Protein AF-A0A395HE29-F1 (afdb_monomer_lite)

Radius of gyration: 14.89 Å; chains: 1; bounding box: 39×34×38 Å

Foldseek 3Di:
DALLVLLLVLLVVQDDPPDRFQAEEEAEADDPVDDPLVSLVSNLVSNVVSVNRHQEYEYEALQLDPVSDDDPPDPGPDPPDDQVVVQVVVVVSV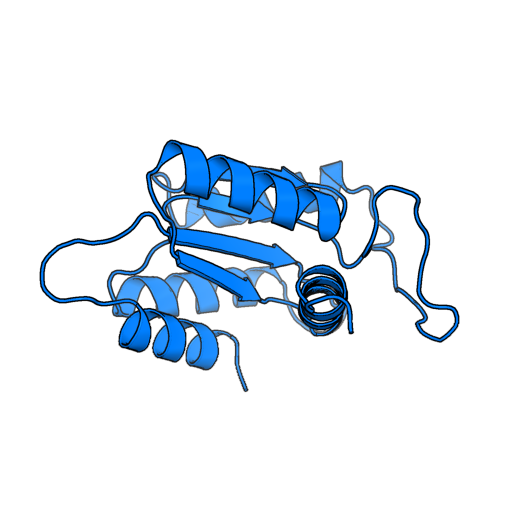CVSDVNYHYHYDHHLVRSVVVVVVVQVVRVGYRYHYDHDPSSVVSNCVVPDDDD

Secondary structure (DSSP, 8-state):
--HHHHHHHHHHHH--TT--PEEEEEE----SSS-HHHHHHHHHHHHHHTT---SEEEE--S---TT----TT------SS-HHHHHHHHHHHHHHH-SSSEEEE-SSHHHHHHHHHHHHHHTT-EEEEEES-HHHHHHHHHHHSPP-

InterPro domains:
  IPR036615 Mur ligase, C-terminal domain superfamily [G3DSA:3.90.190.20] (1-147)

Structure (mmCIF, N/CA/C/O backbone):
data_AF-A0A395HE29-F1
#
_entry.id   AF-A0A395HE29-F1
#
loop_
_atom_site.group_PDB
_atom_site.id
_atom_site.type_symbol
_atom_site.label_atom_id
_atom_site.label_alt_id
_atom_site.label_comp_id
_atom_site.label_asym_id
_atom_site.label_entity_id
_atom_site.label_seq_id
_atom_site.pdbx_PDB_ins_code
_atom_site.Cartn_x
_atom_site.Cartn_y
_atom_site.Cartn_z
_atom_site.occupancy
_atom_site.B_iso_or_equiv
_atom_site.auth_seq_id
_atom_site.auth_comp_id
_atom_site.auth_asym_id
_atom_site.auth_atom_id
_atom_site.pdbx_PDB_model_num
ATOM 1 N N . MET A 1 1 ? -7.298 -13.499 -7.270 1.00 53.62 1 MET A N 1
ATOM 2 C CA . MET A 1 1 ? -7.944 -12.491 -6.408 1.00 53.62 1 MET A CA 1
ATOM 3 C C . MET A 1 1 ? -7.683 -11.122 -7.015 1.00 53.62 1 MET A C 1
ATOM 5 O O . MET A 1 1 ? -6.534 -10.852 -7.357 1.00 53.62 1 MET A O 1
ATOM 9 N N . SER A 1 2 ? -8.722 -10.325 -7.262 1.00 76.88 2 SER A N 1
ATOM 10 C CA . SER A 1 2 ? -8.581 -8.959 -7.796 1.00 76.88 2 SER A CA 1
ATOM 11 C C . SER A 1 2 ? -8.365 -7.941 -6.667 1.00 76.88 2 SER A C 1
ATOM 13 O O . SER A 1 2 ? -8.646 -8.236 -5.506 1.00 76.88 2 SER A O 1
ATOM 15 N N . LEU A 1 3 ? -7.875 -6.736 -6.991 1.00 76.25 3 LEU A N 1
ATOM 16 C CA . LEU A 1 3 ? -7.753 -5.653 -6.004 1.00 76.25 3 LEU A CA 1
ATOM 17 C C . LEU A 1 3 ? -9.112 -5.263 -5.411 1.00 76.25 3 LEU A C 1
ATOM 19 O O . LEU A 1 3 ? -9.193 -5.025 -4.212 1.00 76.25 3 LEU A O 1
ATOM 23 N N . ALA A 1 4 ? -10.168 -5.266 -6.229 1.00 79.50 4 ALA A N 1
ATOM 24 C CA . ALA A 1 4 ? -11.526 -4.987 -5.776 1.00 79.50 4 ALA A CA 1
ATOM 25 C C . ALA A 1 4 ? -11.991 -5.986 -4.703 1.00 79.50 4 ALA A C 1
ATOM 27 O O . ALA A 1 4 ? -12.491 -5.573 -3.665 1.00 79.50 4 ALA A O 1
ATOM 28 N N . GLN A 1 5 ? -11.731 -7.285 -4.896 1.00 83.62 5 GLN A N 1
ATOM 29 C CA . GLN A 1 5 ? -12.048 -8.311 -3.893 1.00 83.62 5 GLN A CA 1
ATOM 30 C C . GLN A 1 5 ? -11.245 -8.130 -2.600 1.00 83.62 5 GLN A C 1
ATOM 32 O O . GLN A 1 5 ? -11.772 -8.344 -1.513 1.00 83.62 5 GLN A O 1
ATOM 37 N N . ALA A 1 6 ? -9.971 -7.737 -2.699 1.00 85.44 6 ALA A N 1
ATOM 38 C CA . ALA A 1 6 ? -9.152 -7.463 -1.519 1.00 85.44 6 ALA A CA 1
ATOM 39 C C . ALA A 1 6 ? -9.663 -6.235 -0.746 1.00 85.44 6 ALA A C 1
ATOM 41 O O . ALA A 1 6 ? -9.690 -6.260 0.481 1.00 85.44 6 ALA A O 1
ATOM 42 N N . ALA A 1 7 ? -10.094 -5.187 -1.454 1.00 85.06 7 ALA A N 1
ATOM 43 C CA . ALA A 1 7 ? -10.697 -3.995 -0.866 1.00 85.06 7 ALA A CA 1
ATOM 44 C C . ALA A 1 7 ? -12.041 -4.294 -0.191 1.00 85.06 7 ALA A C 1
ATOM 46 O O . ALA A 1 7 ? -12.245 -3.891 0.950 1.00 85.06 7 ALA A O 1
ATOM 47 N N . GLU A 1 8 ? -12.921 -5.043 -0.854 1.00 85.38 8 GLU A N 1
ATOM 48 C CA . GLU A 1 8 ? -14.207 -5.485 -0.302 1.00 85.38 8 GLU A CA 1
ATOM 49 C C . GLU A 1 8 ? -14.013 -6.351 0.949 1.00 85.38 8 GLU A C 1
ATOM 51 O O . GLU A 1 8 ? -14.620 -6.101 1.996 1.00 85.38 8 GLU A O 1
ATOM 56 N N . TRP A 1 9 ? -13.116 -7.341 0.872 1.00 87.75 9 TRP A N 1
ATOM 57 C CA . TRP A 1 9 ? -12.776 -8.176 2.019 1.00 87.75 9 TRP A CA 1
ATOM 58 C C . TRP A 1 9 ? -12.222 -7.327 3.164 1.00 87.75 9 TRP A C 1
ATOM 60 O O . TRP A 1 9 ? -12.665 -7.475 4.303 1.00 87.75 9 TRP A O 1
ATOM 70 N N . PHE A 1 10 ? -11.294 -6.411 2.874 1.00 86.75 10 PHE A N 1
ATOM 71 C CA . PHE A 1 10 ? -10.715 -5.531 3.881 1.00 86.75 10 PHE A CA 1
ATOM 72 C C . PHE A 1 10 ? -11.798 -4.695 4.553 1.00 86.75 10 PHE A C 1
ATOM 74 O O . PHE A 1 10 ? -11.889 -4.708 5.776 1.00 86.75 10 PHE A O 1
ATOM 81 N N . ALA A 1 11 ? -12.665 -4.046 3.780 1.00 83.25 11 ALA A N 1
ATOM 82 C CA . ALA A 1 11 ? -13.725 -3.206 4.313 1.00 83.25 11 ALA A CA 1
ATOM 83 C C . ALA A 1 11 ? -14.689 -3.975 5.226 1.00 83.25 11 ALA A C 1
ATOM 85 O O . ALA A 1 11 ? -14.987 -3.544 6.339 1.00 83.25 11 ALA A O 1
ATOM 86 N N . THR A 1 12 ? -15.095 -5.169 4.797 1.00 83.06 12 THR A N 1
ATOM 87 C CA . THR A 1 12 ? -16.015 -6.027 5.556 1.00 83.06 12 THR A CA 1
ATOM 88 C C . THR A 1 12 ? -15.406 -6.509 6.877 1.00 83.06 12 THR A C 1
ATOM 90 O O . THR A 1 12 ? -16.108 -6.626 7.875 1.00 8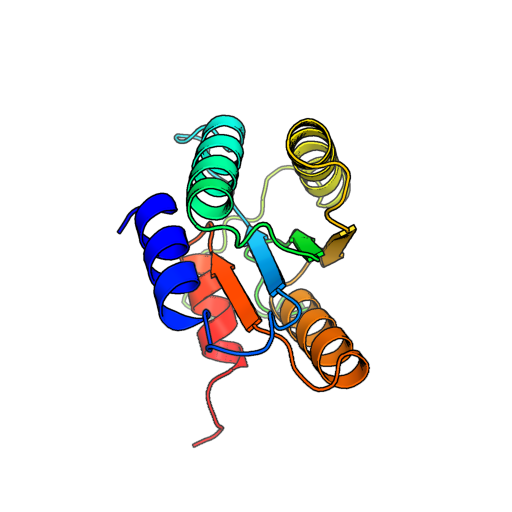3.06 12 THR A O 1
ATOM 93 N N . ASN A 1 13 ? -14.095 -6.766 6.909 1.00 83.00 13 ASN A N 1
ATOM 94 C CA . ASN A 1 13 ? -13.405 -7.306 8.089 1.00 83.00 13 ASN A CA 1
ATOM 95 C C . ASN A 1 13 ? -12.796 -6.226 8.996 1.00 83.00 13 ASN A C 1
ATOM 97 O O . ASN A 1 13 ? -12.297 -6.529 10.080 1.00 83.00 13 ASN A O 1
ATOM 101 N N . THR A 1 14 ? -12.813 -4.968 8.562 1.00 75.25 14 THR A N 1
ATOM 102 C CA . THR A 1 14 ? -12.295 -3.832 9.333 1.00 75.25 14 THR A CA 1
ATOM 103 C C . THR A 1 14 ? -13.393 -2.985 9.961 1.00 75.25 14 THR A C 1
ATOM 105 O O . THR A 1 14 ? -13.128 -2.247 10.914 1.00 75.25 14 THR A O 1
ATOM 108 N N . TYR A 1 15 ? -14.635 -3.136 9.511 1.00 65.31 15 TYR A N 1
ATOM 109 C CA . TYR A 1 15 ? -15.777 -2.483 10.127 1.00 65.31 15 TYR A CA 1
ATOM 110 C C . TYR A 1 15 ? -16.087 -3.102 11.499 1.00 65.31 15 TYR A C 1
ATOM 112 O O . TYR A 1 15 ? -16.715 -4.153 11.607 1.00 65.31 15 TYR A O 1
ATOM 120 N N . ILE A 1 16 ? -15.634 -2.447 12.569 1.00 59.16 16 ILE A N 1
ATOM 121 C CA . ILE A 1 16 ? -16.066 -2.747 13.937 1.00 59.16 16 ILE A CA 1
ATOM 122 C C . ILE A 1 16 ? -17.167 -1.746 14.277 1.00 59.16 16 ILE A C 1
ATOM 124 O O . ILE A 1 16 ? -16.957 -0.536 14.169 1.00 59.16 16 ILE A O 1
ATOM 128 N N . ALA A 1 17 ? -18.332 -2.257 14.675 1.00 53.09 17 ALA A N 1
ATOM 129 C CA . ALA A 1 17 ? -19.456 -1.466 15.160 1.00 53.09 17 ALA A CA 1
ATOM 130 C C . ALA A 1 17 ? -19.028 -0.665 16.405 1.00 53.09 17 ALA A C 1
ATOM 132 O O . ALA A 1 17 ? -18.997 -1.225 17.490 1.00 53.09 17 ALA A O 1
ATOM 133 N N . ASP A 1 18 ? -18.561 0.573 16.193 1.00 54.53 18 ASP A N 1
ATOM 134 C CA . ASP A 1 18 ? -18.545 1.744 17.103 1.00 54.53 18 ASP A CA 1
ATOM 135 C C . ASP A 1 18 ? -17.338 2.679 16.930 1.00 54.53 18 ASP A C 1
ATOM 137 O O . ASP A 1 18 ? -17.299 3.753 17.527 1.00 54.53 18 ASP A O 1
ATOM 141 N N . SER A 1 19 ? -16.356 2.369 16.079 1.00 65.31 19 SER A N 1
ATOM 142 C CA . SER A 1 19 ? -15.395 3.399 15.651 1.00 65.31 19 SER A CA 1
ATOM 143 C C . SER A 1 19 ? -14.659 3.013 14.378 1.00 65.31 19 SER A C 1
ATOM 145 O O . SER A 1 19 ? -14.000 1.975 14.301 1.00 65.31 19 SER A O 1
ATOM 147 N N . ARG A 1 20 ? -14.715 3.897 13.376 1.00 72.56 20 ARG A N 1
ATOM 148 C CA . ARG A 1 20 ? -13.815 3.822 12.225 1.00 72.56 20 ARG A CA 1
ATOM 149 C C . ARG A 1 20 ? -12.387 4.037 12.731 1.00 72.56 20 ARG A C 1
ATOM 151 O O . ARG A 1 20 ? -12.049 5.126 13.193 1.00 72.56 20 ARG A O 1
ATOM 158 N N . LYS A 1 21 ? -11.552 2.999 12.659 1.00 80.06 21 LYS A N 1
ATOM 159 C CA . LYS A 1 21 ? -10.113 3.133 12.914 1.00 80.06 21 LYS A CA 1
ATOM 160 C C . LYS A 1 21 ? -9.446 3.832 11.732 1.00 80.06 21 LYS A C 1
ATOM 162 O O . LYS A 1 21 ? -9.924 3.760 10.604 1.00 80.06 21 LYS A O 1
ATOM 167 N N . PHE A 1 22 ? -8.327 4.496 12.006 1.00 89.06 22 PHE A N 1
ATOM 168 C CA . PHE A 1 22 ? -7.519 5.137 10.974 1.00 89.06 22 PHE A CA 1
ATOM 169 C C . PHE A 1 22 ? -7.041 4.087 9.961 1.00 89.06 22 PHE A C 1
ATOM 171 O O . PHE A 1 22 ? -6.423 3.091 10.351 1.00 89.06 22 PHE A O 1
ATOM 178 N N . CYS A 1 23 ? -7.332 4.293 8.681 1.00 91.25 23 CYS A N 1
ATOM 179 C CA . CYS A 1 23 ? -7.031 3.348 7.613 1.00 91.25 23 CYS A CA 1
ATOM 180 C C . CYS A 1 23 ? -5.800 3.791 6.816 1.00 91.25 23 CYS A C 1
ATOM 182 O O . CYS A 1 23 ? -5.739 4.908 6.298 1.00 91.25 23 CYS A O 1
ATOM 184 N N . VAL A 1 24 ? -4.831 2.887 6.676 1.00 94.38 24 VAL A N 1
ATOM 185 C CA . VAL A 1 24 ? -3.613 3.074 5.884 1.00 94.38 24 VAL A CA 1
ATOM 186 C C . VAL A 1 24 ? -3.592 2.069 4.738 1.00 94.38 24 VAL A C 1
ATOM 188 O O . VAL A 1 24 ? -3.734 0.868 4.948 1.00 94.38 24 VAL A O 1
ATOM 191 N N . LEU A 1 25 ? -3.358 2.548 3.524 1.00 94.62 25 LEU A N 1
ATOM 192 C CA . LEU A 1 25 ? -3.117 1.717 2.348 1.00 94.62 25 LEU A CA 1
ATOM 193 C C . LEU A 1 25 ? -1.636 1.801 1.964 1.00 94.62 25 LEU A C 1
ATOM 195 O O . LEU A 1 25 ? -1.154 2.874 1.613 1.00 94.62 25 LEU A O 1
ATOM 199 N N . ILE A 1 26 ? -0.918 0.682 1.992 1.00 95.56 26 ILE A N 1
ATOM 200 C CA . ILE A 1 26 ? 0.413 0.559 1.388 1.00 95.56 26 ILE A CA 1
ATOM 201 C C . ILE A 1 26 ? 0.232 -0.003 -0.019 1.00 95.56 26 ILE A C 1
ATOM 203 O O . ILE A 1 26 ? -0.308 -1.101 -0.191 1.00 95.56 26 ILE A O 1
ATOM 207 N N . PHE A 1 27 ? 0.685 0.749 -1.018 1.00 92.62 27 PHE A N 1
ATOM 208 C CA . PHE A 1 27 ? 0.444 0.429 -2.417 1.00 92.62 27 PHE A CA 1
ATOM 209 C C . PHE A 1 27 ? 1.719 0.481 -3.255 1.00 92.62 27 PHE A C 1
ATOM 211 O O . PHE A 1 27 ? 2.453 1.470 -3.247 1.00 92.62 27 PHE A O 1
ATOM 218 N N . SER A 1 28 ? 1.927 -0.565 -4.049 1.00 89.00 28 SER A N 1
ATOM 219 C CA . SER A 1 28 ? 2.884 -0.565 -5.150 1.00 89.00 28 SER A CA 1
ATOM 220 C C . SER A 1 28 ? 2.305 -1.336 -6.318 1.00 89.00 28 SER A C 1
ATOM 222 O O . SER A 1 28 ? 1.803 -2.441 -6.140 1.00 89.00 28 SER A O 1
ATOM 224 N N . HIS A 1 29 ? 2.379 -0.775 -7.519 1.00 84.06 29 HIS A N 1
ATOM 225 C CA . HIS A 1 29 ? 2.053 -1.508 -8.731 1.00 84.06 29 HIS A CA 1
ATOM 226 C C . HIS A 1 29 ? 2.937 -1.034 -9.879 1.00 84.06 29 HIS A C 1
ATOM 228 O O . HIS A 1 29 ? 2.919 0.139 -10.266 1.00 84.06 29 HIS A O 1
ATOM 234 N N . TYR A 1 30 ? 3.680 -1.974 -10.453 1.00 73.3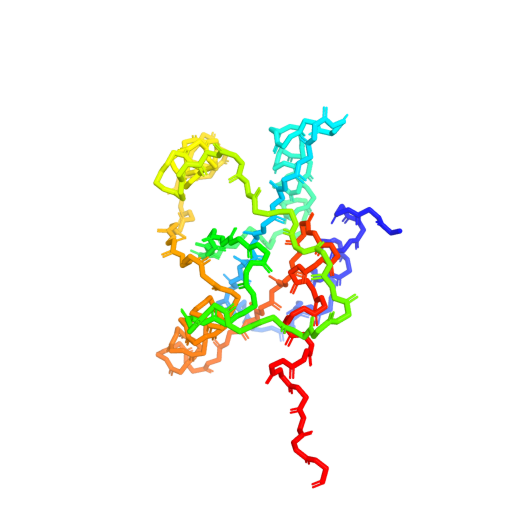1 30 TYR A N 1
ATOM 235 C CA . TYR A 1 30 ? 4.458 -1.762 -11.659 1.00 73.31 30 TYR A CA 1
ATOM 236 C C . TYR A 1 30 ? 4.161 -2.886 -12.655 1.00 73.31 30 TYR A C 1
ATOM 238 O O . TYR A 1 30 ? 4.464 -4.052 -12.412 1.00 73.31 30 TYR A O 1
ATOM 246 N N . SER A 1 31 ? 3.533 -2.544 -13.779 1.00 67.94 31 SER A N 1
ATOM 247 C CA . SER A 1 31 ? 3.242 -3.489 -14.855 1.00 67.94 31 SER A CA 1
ATOM 248 C C . SER A 1 31 ? 3.309 -2.784 -16.201 1.00 67.94 31 SER A C 1
ATOM 250 O O . SER A 1 31 ? 2.812 -1.672 -16.348 1.00 67.94 31 SER A O 1
ATOM 252 N N . THR A 1 32 ? 3.902 -3.449 -17.191 1.00 61.31 32 THR A N 1
ATOM 253 C CA . THR A 1 32 ? 3.855 -3.031 -18.601 1.00 61.31 32 THR A CA 1
ATOM 254 C C . THR A 1 32 ? 2.587 -3.512 -19.308 1.00 61.31 32 THR A C 1
ATOM 256 O O . THR A 1 32 ? 2.327 -3.108 -20.434 1.00 61.31 32 THR A O 1
ATOM 259 N N . VAL A 1 33 ? 1.815 -4.396 -18.664 1.00 61.12 33 VAL A N 1
ATOM 260 C CA . VAL A 1 33 ? 0.649 -5.076 -19.253 1.00 61.12 33 VAL A CA 1
ATOM 261 C C . VAL A 1 33 ? -0.664 -4.565 -18.659 1.00 61.12 33 VAL A C 1
ATOM 263 O O . VAL A 1 33 ? -1.693 -4.595 -19.323 1.00 61.12 33 VAL A O 1
ATOM 266 N N . ARG A 1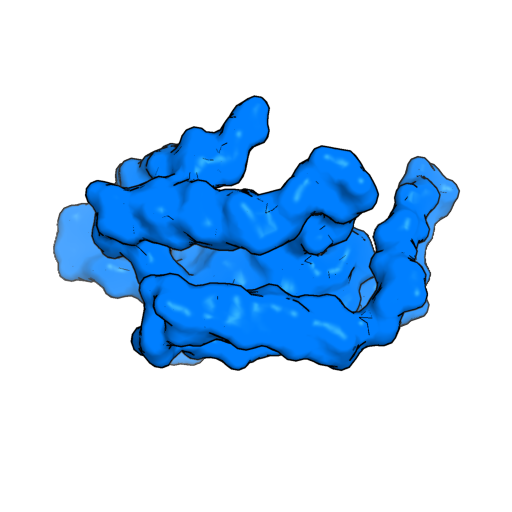 34 ? -0.650 -4.100 -17.403 1.00 65.88 34 ARG A N 1
ATOM 267 C CA . ARG A 1 34 ? -1.828 -3.549 -16.722 1.00 65.88 34 ARG A CA 1
ATOM 268 C C . ARG A 1 34 ? -1.668 -2.057 -16.517 1.00 65.88 34 ARG A C 1
ATOM 270 O O . ARG A 1 34 ? -0.655 -1.621 -15.972 1.00 65.88 34 ARG A O 1
ATOM 277 N N . ASP A 1 35 ? -2.694 -1.299 -16.887 1.00 74.12 35 ASP A N 1
ATOM 278 C CA . ASP A 1 35 ? -2.724 0.130 -16.620 1.00 74.12 35 ASP A CA 1
ATOM 279 C C . ASP A 1 35 ? -2.850 0.381 -15.111 1.00 74.12 35 ASP A C 1
ATOM 281 O O . ASP A 1 35 ? -3.868 0.092 -14.482 1.00 74.12 35 ASP A O 1
ATOM 285 N N . GLY A 1 36 ? -1.787 0.930 -14.521 1.00 73.25 36 GLY A N 1
ATOM 286 C CA . GLY A 1 36 ? -1.787 1.343 -13.122 1.00 73.25 36 GLY A CA 1
ATOM 287 C C . GLY A 1 36 ? -2.810 2.440 -12.809 1.00 73.25 36 GLY A C 1
ATOM 288 O O . GLY A 1 36 ? -3.116 2.636 -11.640 1.00 73.25 36 GLY A O 1
ATOM 289 N N . ALA A 1 37 ? -3.321 3.173 -13.808 1.00 72.12 37 ALA A N 1
ATOM 290 C CA . ALA A 1 37 ? -4.355 4.193 -13.620 1.00 72.12 37 ALA A CA 1
ATOM 291 C C . ALA A 1 37 ? -5.698 3.535 -13.328 1.00 72.12 37 ALA A C 1
ATOM 293 O O . ALA A 1 37 ? -6.244 3.745 -12.250 1.00 72.12 37 ALA A O 1
ATOM 294 N N . ALA A 1 38 ? -6.147 2.675 -14.245 1.00 79.94 38 ALA A N 1
ATOM 295 C CA . ALA A 1 38 ? -7.376 1.905 -14.097 1.00 79.94 38 ALA A CA 1
ATOM 296 C C . ALA A 1 38 ? -7.380 1.101 -12.788 1.00 79.94 38 ALA A C 1
ATOM 298 O O . ALA A 1 38 ? -8.377 1.059 -12.084 1.00 79.94 38 ALA A O 1
ATOM 299 N N . LEU A 1 39 ? -6.229 0.546 -12.393 1.00 81.06 39 LEU A N 1
ATOM 300 C CA . LEU A 1 39 ? -6.094 -0.172 -11.123 1.00 81.06 39 LEU A CA 1
ATOM 301 C C . LEU A 1 39 ? -6.319 0.688 -9.879 1.00 81.06 39 LEU A C 1
ATOM 303 O O . LEU A 1 39 ? -6.855 0.195 -8.889 1.00 81.06 39 LEU A O 1
ATOM 307 N N . VAL A 1 40 ? -5.857 1.938 -9.898 1.00 82.00 40 VAL A N 1
ATOM 308 C CA . VAL A 1 40 ? -6.082 2.868 -8.790 1.00 82.00 40 VAL A CA 1
ATOM 309 C C . VAL A 1 40 ? -7.543 3.292 -8.761 1.00 82.00 40 VAL A C 1
ATOM 311 O O . VAL A 1 40 ? -8.123 3.296 -7.686 1.00 82.00 40 VAL A O 1
ATOM 314 N N . GLU A 1 41 ? -8.142 3.565 -9.920 1.00 84.88 41 GLU A N 1
ATOM 315 C CA . GLU A 1 41 ? -9.565 3.905 -10.044 1.00 84.88 41 GLU A CA 1
ATOM 316 C C . GLU A 1 41 ? -10.456 2.762 -9.528 1.00 84.88 41 GLU A C 1
ATOM 318 O O . GLU A 1 41 ? -11.234 2.975 -8.600 1.00 84.88 41 GLU A O 1
ATOM 323 N N . ASP A 1 42 ? -10.244 1.529 -9.997 1.00 85.31 42 ASP A N 1
ATOM 324 C CA . ASP A 1 42 ? -10.966 0.335 -9.533 1.00 85.31 42 ASP A CA 1
ATOM 325 C C . ASP A 1 42 ? -10.827 0.120 -8.017 1.00 85.31 42 ASP A C 1
ATOM 327 O O . ASP A 1 42 ? -11.779 -0.272 -7.334 1.00 85.31 42 ASP A O 1
ATOM 331 N N . LEU A 1 43 ? -9.623 0.344 -7.477 1.00 85.75 43 LEU A N 1
ATOM 332 C CA . LEU A 1 43 ? -9.354 0.200 -6.050 1.00 85.75 43 LEU A CA 1
ATOM 333 C C . LEU A 1 43 ? -10.074 1.281 -5.241 1.00 85.75 43 LEU A C 1
ATOM 335 O O . LEU A 1 43 ? -10.686 0.969 -4.219 1.00 85.75 43 LEU A O 1
ATOM 339 N N . THR A 1 44 ? -9.999 2.538 -5.678 1.00 85.00 44 THR A N 1
ATOM 340 C CA . THR A 1 44 ? -10.681 3.653 -5.020 1.00 85.00 44 THR A CA 1
ATOM 341 C C . THR A 1 44 ? -12.191 3.459 -5.054 1.00 85.00 44 THR A C 1
ATOM 343 O O . THR A 1 44 ? -12.837 3.631 -4.020 1.00 85.00 44 THR A O 1
ATOM 346 N N . ASP A 1 45 ? -12.752 3.034 -6.183 1.00 86.38 45 ASP A N 1
ATOM 347 C CA . ASP A 1 45 ? -14.180 2.751 -6.328 1.00 86.38 45 ASP A CA 1
ATOM 348 C C . ASP A 1 45 ? -14.628 1.622 -5.399 1.00 86.38 45 ASP A C 1
ATOM 350 O O . ASP A 1 45 ? -15.642 1.750 -4.707 1.00 86.38 45 ASP A O 1
ATOM 354 N N . ALA A 1 46 ? -13.864 0.526 -5.334 1.00 85.81 46 ALA A N 1
ATOM 355 C CA . ALA A 1 46 ? -14.154 -0.580 -4.426 1.00 85.81 46 ALA A CA 1
ATOM 356 C C . ALA A 1 46 ? -14.121 -0.128 -2.957 1.00 85.81 46 ALA A C 1
ATOM 358 O O . ALA A 1 46 ? -15.063 -0.387 -2.214 1.00 85.81 46 ALA A O 1
ATOM 359 N N . LEU A 1 47 ? -13.088 0.609 -2.540 1.00 85.12 47 LEU A N 1
ATOM 360 C CA . LEU A 1 47 ? -12.974 1.119 -1.167 1.00 85.12 47 LEU A CA 1
ATOM 361 C C . LEU A 1 47 ? -14.074 2.139 -0.826 1.00 85.12 47 LEU A C 1
ATOM 363 O O . LEU A 1 47 ? -14.567 2.160 0.302 1.00 85.12 47 LEU A O 1
ATOM 367 N N . SER A 1 48 ? -14.485 2.963 -1.792 1.00 84.06 48 SER A N 1
ATOM 368 C CA . SER A 1 48 ? -15.533 3.975 -1.607 1.00 84.06 48 SER A CA 1
ATOM 369 C C . SER A 1 48 ? -16.906 3.342 -1.402 1.00 84.06 48 SER A C 1
ATOM 371 O O . SER A 1 48 ? -17.642 3.759 -0.508 1.00 84.06 48 SER A O 1
ATOM 373 N N . LYS A 1 49 ? -17.232 2.284 -2.159 1.00 84.38 49 LYS A N 1
ATOM 374 C CA . LYS A 1 49 ? -18.502 1.540 -2.032 1.00 84.38 49 LYS A CA 1
ATOM 375 C C . LYS A 1 49 ? -18.734 0.968 -0.634 1.00 84.38 49 LYS A C 1
ATOM 377 O O . LYS A 1 49 ? -19.882 0.798 -0.236 1.00 84.38 49 LYS A O 1
ATOM 382 N N . HIS A 1 50 ? -17.663 0.709 0.112 1.00 78.62 50 HIS A N 1
ATOM 383 C CA . HIS A 1 50 ? -17.731 0.159 1.463 1.00 78.62 50 HIS A CA 1
ATOM 384 C C . HIS A 1 50 ? -17.366 1.171 2.563 1.00 78.62 50 HIS A C 1
ATOM 386 O O . HIS A 1 50 ? -17.162 0.778 3.708 1.00 78.62 50 HIS A O 1
ATOM 392 N N . ASN A 1 51 ? -17.315 2.472 2.247 1.00 77.44 51 ASN A N 1
ATOM 393 C CA . ASN A 1 51 ? -16.992 3.552 3.190 1.00 77.44 51 ASN A CA 1
ATOM 394 C C . ASN A 1 51 ? -15.628 3.385 3.898 1.00 77.44 51 ASN A C 1
ATOM 396 O O . ASN A 1 51 ? -15.453 3.752 5.062 1.00 77.44 51 ASN A O 1
ATOM 400 N N . THR A 1 52 ? -14.644 2.839 3.180 1.00 82.44 52 THR A N 1
ATOM 401 C CA . THR A 1 52 ? -13.281 2.583 3.673 1.00 82.44 52 THR A CA 1
ATOM 402 C C . THR A 1 52 ? -12.223 3.265 2.817 1.00 82.44 52 THR A C 1
ATOM 404 O O . THR A 1 52 ? -11.148 2.710 2.584 1.00 82.44 52 THR A O 1
ATOM 407 N N . ILE A 1 53 ? -12.515 4.473 2.319 1.00 87.75 53 ILE A N 1
ATOM 408 C CA . ILE A 1 53 ? -11.483 5.296 1.678 1.00 87.75 53 ILE A CA 1
ATOM 409 C C . ILE A 1 53 ? -10.335 5.492 2.681 1.00 87.75 53 ILE A C 1
ATOM 411 O O . ILE A 1 53 ? -10.601 5.911 3.811 1.00 87.75 53 ILE A O 1
ATOM 415 N N . PRO A 1 54 ? -9.075 5.206 2.307 1.00 90.62 54 PRO A N 1
ATOM 416 C CA . PRO A 1 54 ? -7.957 5.320 3.227 1.00 90.62 54 PRO A CA 1
ATOM 417 C C . PRO A 1 54 ? -7.774 6.759 3.705 1.00 90.62 54 PRO A C 1
ATOM 419 O O . PRO A 1 54 ? -7.797 7.701 2.911 1.00 90.62 54 PRO A O 1
ATOM 422 N N . ASP A 1 55 ? -7.507 6.924 4.996 1.00 92.38 55 ASP A N 1
ATOM 423 C CA . ASP A 1 55 ? -7.095 8.208 5.563 1.00 92.38 55 ASP A CA 1
ATOM 424 C C . ASP A 1 55 ? -5.664 8.559 5.130 1.00 92.38 55 ASP A C 1
ATOM 426 O O . ASP A 1 55 ? -5.298 9.730 4.983 1.00 92.38 55 ASP A O 1
ATOM 430 N N . ARG A 1 56 ? -4.838 7.529 4.899 1.00 94.25 56 ARG A N 1
ATOM 431 C CA . ARG A 1 56 ? -3.483 7.677 4.374 1.00 94.25 56 ARG A CA 1
ATOM 432 C C . ARG A 1 56 ? -3.115 6.593 3.366 1.00 94.25 56 ARG A C 1
ATOM 434 O O . ARG A 1 56 ? -3.438 5.423 3.543 1.00 94.25 56 ARG A O 1
ATOM 441 N N . ILE A 1 57 ? -2.360 6.987 2.347 1.00 95.00 57 ILE A N 1
ATOM 442 C CA . ILE A 1 57 ? -1.731 6.102 1.369 1.00 95.00 57 ILE A CA 1
ATOM 443 C C . ILE A 1 57 ? -0.221 6.260 1.453 1.00 95.00 57 ILE A C 1
ATOM 445 O O . ILE A 1 57 ? 0.298 7.377 1.456 1.00 95.00 57 ILE A O 1
ATOM 449 N N . ILE A 1 58 ? 0.479 5.134 1.482 1.00 96.50 58 ILE A N 1
ATOM 450 C CA . ILE A 1 58 ? 1.930 5.055 1.379 1.00 96.50 58 ILE A CA 1
ATOM 451 C C . ILE A 1 58 ? 2.245 4.395 0.039 1.00 96.50 58 ILE A C 1
ATOM 453 O O . ILE A 1 58 ? 2.027 3.197 -0.151 1.00 96.50 58 ILE A O 1
ATOM 457 N N . ILE A 1 59 ? 2.723 5.197 -0.907 1.00 93.94 59 ILE A N 1
ATOM 458 C CA . ILE A 1 59 ? 3.188 4.720 -2.207 1.00 93.94 59 ILE A CA 1
ATOM 459 C C . ILE A 1 59 ? 4.604 4.178 -2.026 1.00 93.94 59 ILE A C 1
ATOM 461 O O . ILE A 1 59 ? 5.472 4.876 -1.500 1.00 93.94 59 ILE A O 1
ATOM 465 N N . THR A 1 60 ? 4.845 2.952 -2.480 1.00 92.94 60 THR A N 1
ATOM 466 C CA . THR A 1 60 ? 6.146 2.292 -2.345 1.00 92.94 60 THR A CA 1
ATOM 467 C C . THR A 1 60 ? 6.556 1.520 -3.596 1.00 92.94 60 THR A C 1
ATOM 469 O O . THR A 1 60 ? 5.840 1.513 -4.601 1.00 92.94 60 THR A O 1
ATOM 472 N N . THR A 1 61 ? 7.728 0.893 -3.564 1.00 89.06 61 THR A N 1
ATOM 473 C CA . THR A 1 61 ? 8.221 -0.007 -4.612 1.00 89.06 61 THR A CA 1
ATOM 474 C C . THR A 1 61 ? 8.204 -1.456 -4.130 1.00 89.06 61 THR A C 1
ATOM 476 O O . THR A 1 61 ? 7.890 -1.746 -2.978 1.00 89.06 61 THR A O 1
ATOM 479 N N . ASP A 1 62 ? 8.573 -2.376 -5.016 1.00 85.56 62 ASP A N 1
ATOM 480 C CA . ASP A 1 62 ? 8.755 -3.779 -4.655 1.00 85.56 62 ASP A CA 1
ATOM 481 C C . ASP A 1 62 ? 10.087 -4.040 -3.923 1.00 85.56 62 ASP A C 1
ATOM 483 O O . ASP A 1 62 ? 10.308 -5.160 -3.464 1.00 85.56 62 ASP A O 1
ATOM 487 N N . GLN A 1 63 ? 10.973 -3.039 -3.791 1.00 85.25 63 GLN A N 1
ATOM 488 C CA . GLN A 1 63 ? 12.255 -3.169 -3.095 1.00 85.25 63 GLN A CA 1
ATOM 489 C C . GLN A 1 63 ? 12.027 -3.519 -1.613 1.00 85.25 63 GLN A C 1
ATOM 491 O O . GLN A 1 63 ? 11.523 -2.675 -0.871 1.00 85.25 63 GLN A O 1
ATOM 496 N N . PRO A 1 64 ? 12.405 -4.723 -1.138 1.00 80.50 64 PRO A N 1
ATOM 497 C CA . PRO A 1 64 ? 12.025 -5.176 0.195 1.00 80.50 64 PRO A CA 1
ATOM 498 C C . PRO A 1 64 ? 12.664 -4.350 1.313 1.00 80.50 64 PRO A C 1
ATOM 500 O O . PRO A 1 64 ? 11.953 -3.870 2.191 1.00 80.50 64 PRO A O 1
ATOM 503 N N . ARG A 1 65 ? 13.990 -4.174 1.269 1.00 80.88 65 ARG A N 1
ATOM 504 C CA . ARG A 1 65 ? 14.791 -3.575 2.346 1.00 80.88 65 ARG A CA 1
ATOM 505 C C . ARG A 1 65 ? 15.464 -2.279 1.915 1.00 80.88 65 ARG A C 1
ATOM 507 O O . ARG A 1 65 ? 15.763 -2.083 0.730 1.00 80.88 65 ARG A O 1
ATOM 514 N N . GLU A 1 66 ? 15.701 -1.395 2.879 1.00 78.56 66 GLU A N 1
ATOM 515 C CA . GLU A 1 66 ? 16.362 -0.100 2.643 1.00 78.56 66 GLU A CA 1
ATOM 516 C C . GLU A 1 66 ? 17.814 -0.252 2.184 1.00 78.56 66 GLU A C 1
ATOM 518 O O . GLU A 1 66 ? 18.269 0.499 1.325 1.00 78.56 66 GLU A O 1
ATOM 523 N N . ASP A 1 67 ? 18.512 -1.265 2.695 1.00 77.69 67 ASP A N 1
ATOM 524 C CA . ASP A 1 67 ? 19.898 -1.590 2.338 1.00 77.69 67 ASP A CA 1
ATOM 525 C C . ASP A 1 67 ? 20.046 -2.215 0.936 1.00 77.69 67 ASP A C 1
ATOM 527 O O . ASP A 1 67 ? 21.153 -2.528 0.499 1.00 77.69 67 ASP A O 1
ATOM 531 N N . GLY A 1 68 ? 18.932 -2.408 0.222 1.00 66.69 68 GLY A N 1
ATOM 532 C CA . GLY A 1 68 ? 18.910 -3.025 -1.100 1.00 66.69 68 GLY A CA 1
ATOM 533 C C . GLY A 1 68 ? 19.148 -4.533 -1.079 1.00 66.69 68 GLY A C 1
ATOM 534 O O . GLY A 1 68 ? 19.221 -5.145 -2.148 1.00 66.69 68 GLY A O 1
ATOM 535 N N . THR A 1 69 ? 19.236 -5.160 0.099 1.00 67.00 69 THR A N 1
ATOM 536 C CA . THR A 1 69 ? 19.351 -6.611 0.186 1.00 67.00 69 THR A CA 1
ATOM 537 C C . THR A 1 69 ? 18.056 -7.249 -0.295 1.00 67.00 69 THR A C 1
ATOM 539 O O . THR A 1 69 ? 16.938 -6.955 0.139 1.00 67.00 69 THR A O 1
ATOM 542 N N . THR A 1 70 ? 18.217 -8.134 -1.266 1.00 63.31 70 THR A N 1
ATOM 543 C CA . THR A 1 70 ? 17.139 -8.939 -1.815 1.00 63.31 70 THR A CA 1
ATOM 544 C C . THR A 1 70 ? 17.442 -10.382 -1.457 1.00 63.31 70 THR A C 1
ATOM 546 O O . THR A 1 70 ? 18.597 -10.809 -1.468 1.00 63.31 70 THR A O 1
ATOM 549 N N . ARG A 1 71 ? 16.414 -11.147 -1.079 1.00 57.72 71 ARG A N 1
ATOM 550 C CA . ARG A 1 71 ? 16.562 -12.600 -0.980 1.00 57.72 71 ARG A CA 1
ATOM 551 C C . ARG A 1 71 ? 17.091 -13.107 -2.332 1.00 57.72 71 ARG A C 1
ATOM 553 O O . ARG A 1 71 ? 16.538 -12.744 -3.370 1.00 57.72 71 ARG A O 1
ATOM 560 N N . ILE A 1 72 ? 18.174 -13.890 -2.283 1.00 51.38 72 ILE A N 1
ATOM 561 C CA . ILE A 1 72 ? 19.040 -14.324 -3.405 1.00 51.38 72 ILE A CA 1
ATOM 562 C C . ILE A 1 72 ? 18.243 -14.971 -4.563 1.00 51.38 72 ILE A C 1
ATOM 564 O O . ILE A 1 72 ? 18.697 -15.043 -5.700 1.00 51.38 72 ILE A O 1
ATOM 568 N N . ASP A 1 73 ? 17.019 -15.394 -4.281 1.00 50.62 73 ASP A N 1
ATOM 569 C CA . ASP A 1 73 ? 16.079 -16.122 -5.121 1.00 50.62 73 ASP A CA 1
ATOM 570 C C . ASP A 1 73 ? 15.021 -15.254 -5.843 1.00 50.62 73 ASP A C 1
ATOM 572 O O . ASP A 1 73 ? 14.183 -15.801 -6.564 1.00 50.62 73 ASP A O 1
ATOM 576 N N . LYS A 1 74 ? 15.026 -13.915 -5.715 1.00 53.47 74 LYS A N 1
ATOM 577 C CA . LYS A 1 74 ? 14.011 -13.050 -6.361 1.00 53.47 74 LYS A CA 1
ATOM 578 C C . LYS A 1 74 ? 14.609 -12.006 -7.302 1.00 53.47 74 LYS A C 1
ATOM 580 O O . LYS A 1 74 ? 15.159 -11.000 -6.868 1.00 53.47 74 LYS A O 1
ATOM 585 N N . ILE A 1 7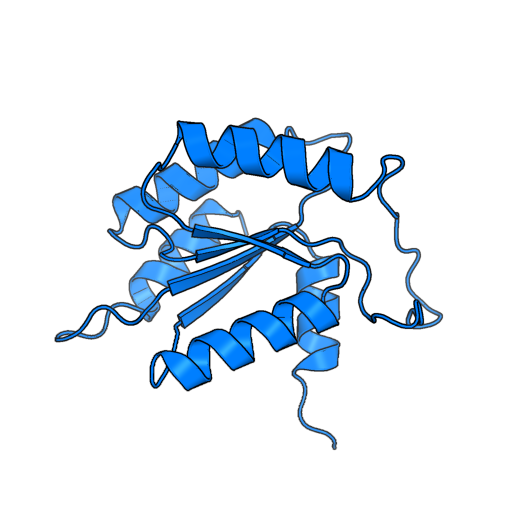5 ? 14.377 -12.188 -8.606 1.00 53.31 75 ILE A N 1
ATOM 586 C CA . ILE A 1 75 ? 14.566 -11.140 -9.620 1.00 53.31 75 ILE A CA 1
ATOM 587 C C . ILE A 1 75 ? 13.545 -10.031 -9.345 1.00 53.31 75 ILE A C 1
ATOM 589 O O . ILE A 1 75 ? 12.390 -10.102 -9.767 1.00 53.31 75 ILE A O 1
ATOM 593 N N . LEU A 1 76 ? 13.963 -9.011 -8.604 1.00 57.53 76 LEU A N 1
ATOM 594 C CA . LEU A 1 76 ? 13.190 -7.796 -8.414 1.00 57.53 76 LEU A CA 1
ATOM 595 C C . LEU A 1 76 ? 13.315 -6.933 -9.660 1.00 57.53 76 LEU A C 1
ATOM 597 O O . LEU A 1 76 ? 14.379 -6.408 -9.980 1.00 57.53 76 LEU A O 1
ATOM 601 N N . ARG A 1 77 ? 12.202 -6.795 -10.381 1.00 57.81 77 ARG A N 1
ATOM 602 C CA . ARG A 1 77 ? 12.084 -5.798 -11.439 1.00 57.81 77 ARG A CA 1
ATOM 603 C C . ARG A 1 77 ? 11.936 -4.440 -10.769 1.00 57.81 77 ARG A C 1
ATOM 605 O O . ARG A 1 77 ? 10.825 -4.019 -10.462 1.00 57.81 77 ARG A O 1
ATOM 612 N N . LEU A 1 78 ? 13.060 -3.777 -10.514 1.00 60.03 78 LEU A N 1
ATOM 613 C CA . LEU A 1 78 ? 13.029 -2.361 -10.177 1.00 60.03 78 LEU A CA 1
ATOM 614 C C . LEU A 1 78 ? 12.314 -1.612 -11.313 1.00 60.03 78 LEU A C 1
ATOM 616 O O . LEU A 1 78 ? 12.522 -1.946 -12.487 1.00 60.03 78 LEU A O 1
ATOM 620 N N . PRO A 1 79 ? 11.457 -0.627 -10.999 1.00 60.38 79 PRO A N 1
ATOM 621 C CA . PRO A 1 79 ? 10.887 0.209 -12.036 1.00 60.38 79 PRO A CA 1
ATOM 622 C C . PRO A 1 79 ? 12.035 0.877 -12.822 1.00 60.38 79 PRO A C 1
ATOM 624 O O . PRO A 1 79 ? 12.994 1.353 -12.218 1.00 60.38 79 PRO A O 1
ATOM 627 N N . PRO A 1 80 ? 11.953 0.963 -14.160 1.00 65.31 80 PRO A N 1
ATOM 628 C CA . PRO A 1 80 ? 12.947 1.626 -15.005 1.00 65.31 80 PRO A CA 1
ATOM 629 C C . PRO A 1 80 ? 12.906 3.154 -14.855 1.00 65.31 80 PRO A C 1
ATOM 631 O O . PRO A 1 80 ? 13.634 3.861 -15.544 1.00 65.31 80 PRO A O 1
ATOM 634 N N . ILE A 1 81 ? 12.025 3.664 -13.990 1.00 74.75 81 ILE A N 1
ATOM 635 C CA . ILE A 1 81 ? 11.862 5.080 -13.690 1.00 74.75 81 ILE A CA 1
ATOM 636 C C . ILE A 1 81 ? 12.282 5.359 -12.243 1.00 74.75 81 ILE A C 1
ATOM 638 O O . ILE A 1 81 ? 12.042 4.522 -11.367 1.00 74.75 81 ILE A O 1
ATOM 642 N N . PRO A 1 82 ? 12.853 6.542 -11.955 1.00 85.19 82 PRO A N 1
ATOM 643 C CA . PRO A 1 82 ? 13.152 6.956 -10.590 1.00 85.19 82 PRO A CA 1
ATOM 644 C C . PRO A 1 82 ? 11.908 6.936 -9.693 1.00 85.19 82 PRO A C 1
ATOM 646 O O . PRO A 1 82 ? 10.805 7.282 -10.131 1.00 85.19 82 PRO A O 1
ATOM 649 N N . PHE A 1 83 ? 12.090 6.616 -8.407 1.00 85.69 83 PHE A N 1
ATOM 650 C CA . PHE A 1 83 ? 10.993 6.591 -7.432 1.00 85.69 83 PHE A CA 1
ATOM 651 C C . PHE A 1 83 ? 10.218 7.914 -7.375 1.00 85.69 83 PHE A C 1
ATOM 653 O O . PHE A 1 83 ? 8.998 7.900 -7.274 1.00 85.69 83 PHE A O 1
ATOM 660 N N . SER A 1 84 ? 10.891 9.059 -7.512 1.00 87.62 84 SER A N 1
ATOM 661 C CA . SER A 1 84 ? 10.244 10.379 -7.536 1.00 87.62 84 SER A CA 1
ATOM 662 C C . SER A 1 84 ? 9.222 10.522 -8.669 1.00 87.62 84 SER A C 1
ATOM 664 O O . SER A 1 84 ? 8.136 11.068 -8.462 1.00 87.62 84 SER A O 1
ATOM 666 N N . GLN A 1 85 ? 9.530 9.990 -9.855 1.00 86.06 85 GLN A N 1
ATOM 667 C CA . GLN A 1 85 ? 8.624 10.002 -11.001 1.00 86.06 85 GLN A CA 1
ATOM 668 C C . GLN A 1 85 ? 7.442 9.053 -10.776 1.00 86.06 85 GLN A C 1
ATOM 670 O O . GLN A 1 85 ? 6.294 9.428 -11.017 1.00 86.06 85 GLN A O 1
ATOM 675 N N . PHE A 1 86 ? 7.716 7.851 -10.262 1.00 84.44 86 PHE A N 1
ATOM 676 C CA . PHE A 1 86 ? 6.691 6.876 -9.889 1.00 84.44 86 PHE A CA 1
ATOM 677 C C . PHE A 1 86 ? 5.724 7.446 -8.838 1.00 84.44 86 PHE A C 1
ATOM 679 O O . PHE A 1 86 ? 4.507 7.447 -9.032 1.00 84.44 86 PHE A O 1
ATOM 686 N N . TYR A 1 87 ? 6.271 8.007 -7.761 1.00 89.81 87 TYR A N 1
ATOM 687 C CA . TYR A 1 87 ? 5.535 8.649 -6.681 1.00 89.81 87 TYR A CA 1
ATOM 688 C C . TYR A 1 87 ? 4.655 9.793 -7.191 1.00 89.81 87 TYR A C 1
ATOM 690 O O . TYR A 1 87 ? 3.468 9.848 -6.865 1.00 89.81 87 TYR A O 1
ATOM 698 N N . SER A 1 88 ? 5.204 10.677 -8.029 1.00 89.75 88 SER A N 1
ATOM 699 C CA . SER A 1 88 ? 4.468 11.812 -8.598 1.00 89.75 88 SER A CA 1
ATOM 700 C C . SER A 1 88 ? 3.274 11.364 -9.448 1.00 89.75 88 SER A C 1
ATOM 702 O O . SER A 1 88 ? 2.168 11.900 -9.302 1.00 89.75 88 SER A O 1
ATOM 704 N N . ALA A 1 89 ? 3.459 10.335 -10.282 1.00 86.12 89 ALA A N 1
ATOM 705 C CA . ALA A 1 89 ? 2.402 9.803 -11.138 1.00 86.12 89 ALA A CA 1
ATOM 706 C C . ALA A 1 89 ? 1.226 9.246 -10.319 1.00 86.12 89 ALA A C 1
ATOM 708 O O . ALA A 1 89 ? 0.071 9.598 -10.571 1.00 86.12 89 ALA A O 1
ATOM 709 N N . TYR A 1 90 ? 1.509 8.424 -9.306 1.00 87.06 90 TYR A N 1
ATOM 710 C CA . TYR A 1 90 ? 0.469 7.848 -8.451 1.00 87.06 90 TYR A CA 1
ATOM 711 C C . TYR A 1 90 ? -0.167 8.873 -7.510 1.00 87.06 90 TYR A C 1
ATOM 713 O O . TYR A 1 90 ? -1.384 8.855 -7.336 1.00 87.06 90 TYR A O 1
ATOM 721 N N . THR A 1 91 ? 0.612 9.818 -6.977 1.00 89.94 91 THR A N 1
ATOM 722 C CA . THR A 1 91 ? 0.096 10.915 -6.141 1.00 89.94 91 THR A CA 1
ATOM 723 C C . THR A 1 91 ? -0.906 11.766 -6.913 1.00 89.94 91 THR A C 1
ATOM 725 O O . THR A 1 91 ? -1.996 12.047 -6.419 1.00 89.94 91 THR A O 1
ATOM 728 N N . SER A 1 92 ? -0.561 12.154 -8.144 1.00 88.88 92 SER A N 1
ATOM 729 C CA . SER A 1 92 ? -1.424 12.989 -8.987 1.00 88.88 92 SER A CA 1
ATOM 730 C C . SER A 1 92 ? -2.733 12.284 -9.343 1.00 88.88 92 SER A C 1
ATOM 732 O O . SER A 1 92 ? -3.788 12.913 -9.377 1.00 88.88 92 SER A O 1
ATOM 734 N N . ARG A 1 93 ? -2.682 10.967 -9.573 1.00 87.12 93 ARG A N 1
ATOM 735 C CA . ARG A 1 93 ? -3.871 10.146 -9.841 1.00 87.12 93 ARG A CA 1
ATOM 736 C C . ARG A 1 93 ? -4.763 10.033 -8.612 1.00 87.12 93 ARG A C 1
ATOM 738 O O . ARG A 1 93 ? -5.948 10.318 -8.711 1.00 87.12 93 ARG A O 1
ATOM 745 N N . TRP A 1 94 ? -4.197 9.706 -7.454 1.00 87.56 94 TRP A N 1
ATOM 746 C CA . TRP A 1 94 ? -4.985 9.573 -6.229 1.00 87.56 94 TRP A CA 1
ATOM 747 C C . TRP A 1 94 ? -5.645 10.883 -5.804 1.00 87.56 94 TRP A C 1
ATOM 749 O O . TRP A 1 94 ? -6.827 10.881 -5.481 1.00 87.56 94 TRP A O 1
ATOM 759 N N . LYS A 1 95 ? -4.938 12.017 -5.897 1.00 88.31 95 LYS A N 1
ATOM 760 C CA . LYS A 1 95 ? -5.511 13.336 -5.570 1.00 88.31 95 LYS A CA 1
ATOM 761 C C . LYS A 1 95 ? -6.705 13.729 -6.441 1.00 88.31 95 LYS A C 1
ATOM 763 O O . LYS A 1 95 ? -7.526 14.527 -6.003 1.00 88.31 95 LYS A O 1
ATOM 768 N N . ARG A 1 96 ? -6.805 13.198 -7.666 1.00 87.94 96 ARG A N 1
ATOM 769 C CA . ARG A 1 96 ? -7.987 13.396 -8.521 1.00 87.94 96 ARG A CA 1
ATOM 770 C C . ARG A 1 96 ? -9.204 12.607 -8.041 1.00 87.94 96 ARG A C 1
ATOM 772 O O . ARG A 1 96 ? -10.316 13.002 -8.362 1.00 87.94 96 ARG A O 1
ATOM 779 N N . LEU A 1 97 ? -8.989 11.498 -7.336 1.00 85.50 97 LEU A N 1
ATOM 780 C CA . LEU A 1 97 ? -10.045 10.587 -6.894 1.00 85.50 97 LEU A CA 1
ATOM 781 C C . LEU A 1 97 ? -10.481 10.863 -5.454 1.00 85.50 97 LEU A C 1
ATOM 783 O O . LEU A 1 97 ? -11.654 10.728 -5.129 1.00 85.50 97 LEU A O 1
ATOM 787 N N . SER A 1 98 ? -9.551 11.276 -4.591 1.00 83.94 98 SER A N 1
ATOM 788 C CA . SER A 1 98 ? -9.848 11.712 -3.230 1.00 83.94 98 SER A CA 1
ATOM 789 C C . SER A 1 98 ? -8.894 12.821 -2.803 1.00 83.94 98 SER A C 1
ATOM 791 O O . SER A 1 98 ? -7.675 12.638 -2.782 1.00 83.94 98 SER A O 1
ATOM 793 N N . MET A 1 99 ? -9.455 13.980 -2.456 1.00 81.00 99 MET A N 1
ATOM 794 C CA . MET A 1 99 ? -8.686 15.113 -1.932 1.00 81.00 99 MET A CA 1
ATOM 795 C C . MET A 1 99 ? -8.348 14.964 -0.444 1.00 81.00 99 MET A C 1
ATOM 797 O O . MET A 1 99 ? -7.368 15.551 0.012 1.00 81.00 99 MET A O 1
ATOM 801 N N . ASP A 1 100 ? -9.119 14.162 0.291 1.00 86.12 100 ASP A N 1
ATOM 802 C CA . ASP A 1 100 ? -9.013 14.047 1.749 1.00 86.12 100 ASP A CA 1
ATOM 803 C C . ASP A 1 100 ? -7.956 13.027 2.194 1.00 86.12 100 ASP A C 1
ATOM 805 O O . ASP A 1 100 ? -7.503 13.039 3.341 1.00 86.12 100 ASP A O 1
ATOM 809 N N . THR A 1 101 ? -7.523 12.145 1.290 1.00 90.56 101 THR A N 1
ATOM 810 C CA . THR A 1 101 ? -6.512 11.134 1.591 1.00 90.56 101 THR A CA 1
ATOM 811 C C . THR A 1 101 ? -5.107 11.735 1.637 1.00 90.56 101 THR A C 1
ATOM 813 O O . THR A 1 101 ? -4.600 12.296 0.663 1.00 90.56 101 THR A O 1
ATOM 816 N N . LEU A 1 102 ? -4.412 11.545 2.761 1.00 94.00 102 LEU A N 1
ATOM 817 C CA . LEU A 1 102 ? -3.014 11.949 2.899 1.00 94.00 102 LEU A CA 1
ATOM 818 C C . LEU A 1 102 ? -2.101 10.985 2.140 1.00 94.00 102 LEU A C 1
ATOM 820 O O . LEU A 1 102 ? -2.150 9.781 2.361 1.00 94.00 102 LEU A O 1
ATOM 824 N N . ILE A 1 103 ? -1.199 11.502 1.310 1.00 94.56 103 ILE A N 1
ATOM 825 C CA . ILE A 1 103 ? -0.284 10.672 0.514 1.00 94.56 103 ILE A CA 1
ATOM 826 C C . ILE A 1 103 ? 1.146 10.845 1.029 1.00 94.56 103 ILE A C 1
ATOM 828 O O . ILE A 1 103 ? 1.584 11.955 1.335 1.00 94.56 103 ILE A O 1
ATOM 832 N N . SER A 1 104 ? 1.866 9.739 1.172 1.00 96.00 104 SER A N 1
ATOM 833 C CA . SER A 1 104 ? 3.280 9.681 1.551 1.00 96.00 104 SER A CA 1
ATOM 834 C C . SER A 1 104 ? 4.007 8.680 0.655 1.00 96.00 104 SER A C 1
ATOM 836 O O . SER A 1 104 ? 3.369 7.831 0.029 1.00 96.00 104 SER A O 1
ATOM 838 N N . GLY A 1 105 ? 5.328 8.801 0.547 1.00 94.31 105 GLY A N 1
ATOM 839 C CA . GLY A 1 105 ? 6.144 7.951 -0.314 1.00 94.31 105 GLY A CA 1
ATOM 840 C C . GLY A 1 105 ? 7.302 7.345 0.461 1.00 94.31 105 GLY A C 1
ATOM 841 O O . GLY A 1 105 ? 8.035 8.082 1.107 1.00 94.31 105 GLY A O 1
ATOM 842 N N . GLU A 1 106 ? 7.472 6.031 0.357 1.00 95.06 106 GLU A N 1
ATOM 843 C CA . GLU A 1 106 ? 8.589 5.292 0.951 1.00 95.06 106 GLU A CA 1
ATOM 844 C C . GLU A 1 106 ? 9.220 4.389 -0.116 1.00 95.06 106 GLU A C 1
ATOM 846 O O . GLU A 1 106 ? 8.510 3.572 -0.704 1.00 95.06 106 GLU A O 1
ATOM 851 N N . PRO A 1 107 ? 10.524 4.504 -0.416 1.00 90.69 107 PRO A N 1
ATOM 852 C CA . PRO A 1 107 ? 11.127 3.817 -1.557 1.00 90.69 107 PRO A CA 1
ATOM 853 C C . PRO A 1 107 ? 11.253 2.300 -1.363 1.00 90.69 107 PRO A C 1
ATOM 855 O O . PRO A 1 107 ? 11.415 1.589 -2.353 1.00 90.69 107 PRO A O 1
ATOM 858 N N . SER A 1 108 ? 11.149 1.799 -0.130 1.00 90.62 108 SER A N 1
ATOM 859 C CA . SER A 1 108 ? 11.222 0.374 0.202 1.00 90.62 108 SER A CA 1
ATOM 860 C C . SER A 1 108 ? 9.988 -0.103 0.970 1.00 90.62 108 SER A C 1
ATOM 862 O O . SER A 1 108 ? 9.318 0.673 1.660 1.00 90.62 108 SER A O 1
ATOM 864 N N . VAL A 1 109 ? 9.715 -1.407 0.891 1.00 91.62 109 VAL A N 1
ATOM 865 C CA . VAL A 1 109 ? 8.642 -2.064 1.649 1.00 91.62 109 VAL A CA 1
ATOM 866 C C . VAL A 1 109 ? 8.885 -1.933 3.154 1.00 91.62 109 VAL A C 1
ATOM 868 O O . VAL A 1 109 ? 7.957 -1.646 3.907 1.00 91.62 109 VAL A O 1
ATOM 871 N N . GLU A 1 110 ? 10.130 -2.097 3.599 1.00 93.06 110 GLU A N 1
ATOM 872 C CA . GLU A 1 110 ? 10.549 -1.886 4.988 1.00 93.06 110 GLU A CA 1
ATOM 873 C C . GLU A 1 110 ? 10.264 -0.462 5.473 1.00 93.06 110 GLU A C 1
ATOM 875 O O . GLU A 1 110 ? 9.636 -0.298 6.523 1.00 93.06 110 GLU A O 1
ATOM 880 N N . GLY A 1 111 ? 10.632 0.554 4.687 1.00 94.69 111 GLY A N 1
ATOM 881 C CA . GLY A 1 111 ? 10.320 1.953 4.984 1.00 94.69 111 GLY A CA 1
ATOM 882 C C . GLY A 1 111 ? 8.812 2.189 5.074 1.00 94.69 111 GLY A C 1
ATOM 883 O O . GLY A 1 111 ? 8.325 2.771 6.044 1.00 94.69 111 GLY A O 1
ATOM 884 N N . ALA A 1 112 ? 8.043 1.629 4.134 1.00 96.25 112 ALA A N 1
ATOM 885 C CA . ALA A 1 112 ? 6.586 1.737 4.123 1.00 96.25 112 ALA A CA 1
ATOM 886 C C . ALA A 1 112 ? 5.933 1.108 5.365 1.00 96.25 112 ALA A C 1
ATOM 888 O O . ALA A 1 112 ? 5.022 1.692 5.960 1.00 96.25 112 ALA A O 1
ATOM 889 N N . ILE A 1 113 ? 6.409 -0.064 5.791 1.00 95.50 113 ILE A N 1
ATOM 890 C CA . ILE A 1 113 ? 5.924 -0.748 6.998 1.00 95.50 113 ILE A CA 1
ATOM 891 C C . ILE A 1 113 ? 6.316 0.019 8.259 1.00 95.50 113 ILE A C 1
ATOM 893 O O . ILE A 1 113 ? 5.491 0.146 9.170 1.00 95.50 113 ILE A O 1
ATOM 897 N N . ARG A 1 114 ? 7.546 0.541 8.324 1.00 96.12 114 ARG A N 1
ATOM 898 C CA . ARG A 1 114 ? 8.011 1.370 9.442 1.00 96.12 114 ARG A CA 1
ATOM 899 C C . ARG A 1 114 ? 7.130 2.607 9.590 1.00 96.12 114 ARG A C 1
ATOM 901 O O . ARG A 1 114 ? 6.572 2.817 10.666 1.00 96.12 114 ARG A O 1
ATOM 908 N N . LEU A 1 115 ? 6.902 3.342 8.503 1.00 96.81 115 LEU A N 1
ATOM 909 C CA . LEU A 1 115 ? 6.033 4.517 8.498 1.00 96.81 115 LEU A CA 1
ATOM 910 C C . LEU A 1 115 ? 4.597 4.166 8.922 1.00 96.81 115 LEU A C 1
ATOM 912 O O . LEU A 1 115 ? 3.999 4.855 9.750 1.00 96.81 115 LEU A O 1
ATOM 916 N N . ALA A 1 116 ? 4.033 3.068 8.412 1.00 96.06 116 ALA A N 1
ATOM 917 C CA . ALA A 1 116 ? 2.697 2.625 8.811 1.00 96.06 116 ALA A CA 1
ATOM 918 C C . ALA A 1 116 ? 2.614 2.274 10.309 1.00 96.06 116 ALA A C 1
ATOM 920 O O . ALA A 1 116 ? 1.612 2.576 10.963 1.00 96.06 116 ALA A O 1
ATOM 921 N N . ARG A 1 117 ? 3.677 1.690 10.877 1.00 94.94 117 ARG A N 1
ATOM 922 C CA . ARG A 1 117 ? 3.782 1.405 12.315 1.00 94.94 117 ARG A CA 1
ATOM 923 C C . ARG A 1 117 ? 3.841 2.688 13.141 1.00 94.94 117 ARG A C 1
ATOM 925 O O . ARG A 1 117 ? 3.136 2.789 14.143 1.00 94.94 117 ARG A O 1
ATOM 932 N N . GLU A 1 118 ? 4.625 3.673 12.716 1.00 96.06 118 GLU A N 1
ATOM 933 C CA . GLU A 1 118 ? 4.700 4.986 13.368 1.00 96.06 118 GLU A CA 1
ATOM 934 C C . GLU A 1 118 ? 3.334 5.682 13.388 1.00 96.06 118 GLU A C 1
ATOM 936 O O . GLU A 1 118 ? 2.882 6.135 14.442 1.00 96.06 118 GLU A O 1
ATOM 941 N N . ILE A 1 119 ? 2.629 5.682 12.254 1.00 94.31 119 ILE A N 1
ATOM 942 C CA . ILE A 1 119 ? 1.266 6.222 12.143 1.00 94.31 119 ILE A CA 1
ATOM 943 C C . ILE A 1 119 ? 0.310 5.484 13.084 1.00 94.31 119 ILE A C 1
ATOM 945 O O . ILE A 1 119 ? -0.449 6.120 13.816 1.00 94.31 119 ILE A O 1
ATOM 949 N N . SER A 1 120 ? 0.354 4.149 13.093 1.00 92.31 120 SER A N 1
ATOM 950 C CA . SER A 1 120 ? -0.473 3.332 13.985 1.00 92.31 120 SER A CA 1
ATOM 951 C C . SER A 1 120 ? -0.228 3.686 15.455 1.00 92.31 120 SER A C 1
ATOM 953 O O . SER A 1 120 ? -1.185 3.871 16.206 1.00 92.31 120 SER A O 1
ATOM 955 N N . ASN A 1 121 ? 1.030 3.857 15.868 1.00 93.06 121 ASN A N 1
ATOM 956 C CA . ASN A 1 121 ? 1.374 4.242 17.239 1.00 93.06 121 ASN A CA 1
ATOM 957 C C . ASN A 1 121 ? 0.810 5.624 17.605 1.00 93.06 121 ASN A C 1
ATOM 959 O O . ASN A 1 121 ? 0.212 5.783 18.669 1.00 93.06 121 ASN A O 1
ATOM 963 N N . GLN A 1 122 ? 0.928 6.607 16.709 1.00 92.44 122 GLN A N 1
ATOM 964 C CA . GLN A 1 122 ? 0.392 7.960 16.914 1.00 92.44 122 GLN A CA 1
ATOM 965 C C . GLN A 1 122 ? -1.142 7.983 17.004 1.00 92.44 122 GLN A C 1
ATOM 967 O O . GLN A 1 122 ? -1.713 8.791 17.736 1.00 92.44 122 GLN A O 1
ATOM 972 N N . ARG A 1 123 ? -1.821 7.095 16.270 1.00 87.94 123 ARG A N 1
ATOM 973 C CA . ARG A 1 123 ? -3.289 7.020 16.192 1.00 87.94 123 ARG A CA 1
ATOM 974 C C . ARG A 1 123 ? -3.921 6.033 17.180 1.00 87.94 123 ARG A C 1
ATOM 976 O O . ARG A 1 123 ? -5.135 5.865 17.151 1.00 87.94 123 ARG A O 1
ATOM 983 N N . ARG A 1 124 ? -3.130 5.426 18.079 1.00 85.94 124 ARG A N 1
ATOM 984 C CA . ARG A 1 124 ? -3.565 4.364 19.017 1.00 85.94 124 ARG A CA 1
ATOM 985 C C . ARG A 1 124 ? -4.169 3.145 18.300 1.00 85.94 124 ARG A C 1
ATOM 987 O O . ARG A 1 124 ? -5.099 2.508 18.792 1.00 85.94 124 ARG A O 1
ATOM 994 N N . GLY A 1 125 ? -3.611 2.821 17.139 1.00 87.94 125 GLY A N 1
ATOM 995 C CA . GLY A 1 125 ? -4.029 1.739 16.259 1.00 87.94 125 GLY A CA 1
ATOM 996 C C . GLY A 1 125 ? -4.406 2.239 14.866 1.00 87.94 125 GLY A C 1
ATOM 997 O O . GLY A 1 125 ? -4.983 3.312 14.702 1.00 87.94 125 GLY A O 1
ATOM 998 N N . ALA A 1 126 ? -4.103 1.428 13.858 1.00 90.75 126 ALA A N 1
ATOM 999 C CA . ALA A 1 126 ? -4.538 1.631 12.484 1.00 90.75 126 ALA A CA 1
ATOM 1000 C C . ALA A 1 126 ? -4.877 0.289 11.829 1.00 90.75 126 ALA A C 1
ATOM 1002 O O . ALA A 1 126 ? -4.361 -0.760 12.222 1.00 90.75 126 ALA A O 1
ATOM 1003 N N . GLN A 1 127 ? -5.742 0.331 10.824 1.00 91.19 127 GLN A N 1
ATOM 1004 C CA . GLN A 1 127 ? -5.998 -0.793 9.931 1.00 91.19 127 GLN A CA 1
ATOM 1005 C C . GLN A 1 127 ? -5.172 -0.592 8.673 1.00 91.19 127 GLN A C 1
ATOM 1007 O O . GLN A 1 127 ? -5.216 0.478 8.073 1.00 91.19 127 GLN A O 1
ATOM 1012 N N . ILE A 1 128 ? -4.380 -1.598 8.307 1.00 93.12 128 ILE A N 1
ATOM 1013 C CA . ILE A 1 128 ? -3.393 -1.474 7.237 1.00 93.12 128 ILE A CA 1
ATOM 1014 C C . ILE A 1 128 ? -3.717 -2.491 6.146 1.00 93.12 128 ILE A C 1
ATOM 1016 O O . ILE A 1 128 ? -3.716 -3.694 6.403 1.00 93.12 128 ILE A O 1
ATOM 1020 N N . LEU A 1 129 ? -3.967 -2.007 4.932 1.00 93.12 129 LEU A N 1
ATOM 1021 C CA . LEU A 1 129 ? -4.091 -2.826 3.730 1.00 93.12 129 LEU A CA 1
ATOM 1022 C C . LEU A 1 129 ? -2.793 -2.734 2.927 1.00 93.12 129 LEU A C 1
ATOM 1024 O O . LEU A 1 129 ? -2.378 -1.642 2.551 1.00 93.12 129 LEU A O 1
ATOM 1028 N N . VAL A 1 130 ? -2.166 -3.873 2.633 1.00 93.69 130 VAL A N 1
ATOM 1029 C CA . VAL A 1 130 ? -0.987 -3.957 1.756 1.00 93.69 130 VAL A CA 1
ATOM 1030 C C . VAL A 1 130 ? -1.401 -4.630 0.453 1.00 93.69 130 VAL A C 1
ATOM 1032 O O . VAL A 1 130 ? -1.834 -5.782 0.472 1.00 93.69 130 VAL A O 1
ATOM 1035 N N . THR A 1 131 ? -1.312 -3.928 -0.679 1.00 91.44 131 THR A N 1
ATOM 1036 C CA . THR A 1 131 ? -1.781 -4.461 -1.972 1.00 91.44 131 THR A CA 1
ATOM 1037 C C . THR A 1 131 ? -1.117 -3.790 -3.179 1.00 91.44 131 THR A C 1
ATOM 1039 O O . THR A 1 131 ? -0.345 -2.844 -3.048 1.00 91.44 131 THR A O 1
ATOM 1042 N N . GLY A 1 132 ? -1.426 -4.287 -4.376 1.00 87.19 132 GLY A N 1
ATOM 1043 C CA . GLY A 1 132 ? -0.984 -3.749 -5.664 1.00 87.19 132 GLY A CA 1
ATOM 1044 C C . GLY A 1 132 ? -0.008 -4.661 -6.411 1.00 87.19 132 GLY A C 1
ATOM 1045 O O . GLY A 1 132 ? -0.150 -4.828 -7.620 1.00 87.19 132 GLY A O 1
ATOM 1046 N N . SER A 1 133 ? 0.909 -5.337 -5.714 1.00 86.06 133 SER A N 1
ATOM 1047 C CA . SER A 1 133 ? 1.852 -6.285 -6.321 1.00 86.06 133 SER A CA 1
ATOM 1048 C C . SER A 1 133 ? 2.107 -7.491 -5.410 1.00 86.06 133 SER A C 1
ATOM 1050 O O . SER A 1 133 ? 2.102 -7.383 -4.182 1.00 86.06 133 SER A O 1
ATOM 1052 N N . ILE A 1 134 ? 2.374 -8.656 -6.015 1.00 84.88 134 ILE A N 1
ATOM 1053 C CA . ILE A 1 134 ? 2.729 -9.871 -5.262 1.00 84.88 134 ILE A CA 1
ATOM 1054 C C . ILE A 1 134 ? 4.091 -9.715 -4.574 1.00 84.88 134 ILE A C 1
ATOM 1056 O O . ILE A 1 134 ? 4.338 -10.349 -3.549 1.00 84.88 134 ILE A O 1
ATOM 1060 N N . HIS A 1 135 ? 4.987 -8.911 -5.153 1.00 85.50 135 HIS A N 1
ATOM 1061 C CA . HIS A 1 135 ? 6.337 -8.707 -4.642 1.00 85.50 135 HIS A CA 1
ATOM 1062 C C . HIS A 1 135 ? 6.310 -7.832 -3.392 1.00 85.50 135 HIS A C 1
ATOM 1064 O O . HIS A 1 135 ? 6.931 -8.209 -2.400 1.00 85.50 135 HIS A O 1
ATOM 1070 N N . LEU A 1 136 ? 5.504 -6.766 -3.391 1.00 89.12 136 LEU A N 1
ATOM 1071 C CA . LEU A 1 136 ? 5.205 -5.966 -2.206 1.00 89.12 136 LEU A CA 1
ATOM 1072 C C . LEU A 1 136 ? 4.619 -6.838 -1.091 1.00 89.12 136 LEU A C 1
ATOM 1074 O O . LEU A 1 136 ? 5.137 -6.841 0.022 1.00 89.12 136 LEU A O 1
ATOM 1078 N N . ILE A 1 137 ? 3.577 -7.622 -1.390 1.00 89.75 137 ILE A N 1
ATOM 1079 C CA . ILE A 1 137 ? 2.945 -8.503 -0.394 1.00 89.75 137 ILE A CA 1
ATOM 1080 C C . ILE A 1 137 ? 3.965 -9.512 0.150 1.00 89.75 137 ILE A C 1
ATOM 1082 O O . ILE A 1 137 ? 4.075 -9.706 1.358 1.00 89.75 137 ILE A O 1
ATOM 1086 N N . GLY A 1 138 ? 4.754 -10.133 -0.729 1.00 87.81 138 GLY A N 1
ATOM 1087 C CA . GLY A 1 138 ? 5.783 -11.091 -0.339 1.00 87.81 138 GLY A CA 1
ATOM 1088 C C . GLY A 1 138 ? 6.902 -10.474 0.505 1.00 87.81 138 GLY A C 1
ATOM 1089 O O . GLY A 1 138 ? 7.348 -11.109 1.456 1.00 87.81 138 GLY A O 1
ATOM 1090 N N . GLY A 1 139 ? 7.345 -9.257 0.177 1.00 88.00 139 GLY A N 1
ATOM 1091 C CA . GLY A 1 139 ? 8.324 -8.507 0.965 1.00 88.00 139 GLY A CA 1
ATOM 1092 C C . GLY A 1 139 ? 7.771 -8.128 2.336 1.00 88.00 139 GLY A C 1
ATOM 1093 O O . GLY A 1 139 ? 8.432 -8.337 3.349 1.00 88.00 139 GLY A O 1
ATOM 1094 N N . ALA A 1 140 ? 6.517 -7.676 2.386 1.00 91.31 140 ALA A N 1
ATOM 1095 C CA . ALA A 1 140 ? 5.863 -7.321 3.636 1.00 91.31 140 ALA A CA 1
ATOM 1096 C C . ALA A 1 140 ? 5.704 -8.526 4.567 1.00 91.31 140 ALA A C 1
ATOM 1098 O O . ALA A 1 140 ? 5.979 -8.423 5.759 1.00 91.31 140 ALA A O 1
ATOM 1099 N N . LEU A 1 141 ? 5.325 -9.687 4.027 1.00 90.06 141 LEU A N 1
ATOM 1100 C CA . LEU A 1 141 ? 5.240 -10.924 4.802 1.00 90.06 141 LEU A CA 1
ATOM 1101 C C . LEU A 1 141 ? 6.604 -11.375 5.339 1.00 90.06 141 LEU A C 1
ATOM 1103 O O . LEU A 1 141 ? 6.658 -11.889 6.449 1.00 90.06 141 LEU A O 1
ATOM 1107 N N . ASP A 1 142 ? 7.693 -11.197 4.587 1.00 86.94 142 ASP A N 1
ATOM 1108 C CA . ASP A 1 142 ? 9.045 -11.527 5.065 1.00 86.94 142 ASP A CA 1
ATOM 1109 C C . ASP A 1 142 ? 9.462 -10.631 6.242 1.00 86.94 142 ASP A C 1
ATOM 1111 O O . ASP A 1 142 ? 10.042 -11.121 7.206 1.00 86.94 142 ASP A O 1
ATOM 1115 N N . ILE A 1 143 ? 9.096 -9.347 6.203 1.00 88.31 143 ILE A N 1
ATOM 1116 C CA . ILE A 1 143 ? 9.397 -8.364 7.258 1.00 88.31 143 ILE A CA 1
ATOM 1117 C C . ILE A 1 143 ? 8.517 -8.556 8.502 1.00 88.31 143 ILE A C 1
ATOM 1119 O O . ILE A 1 143 ? 8.978 -8.365 9.625 1.00 88.31 143 ILE A O 1
ATOM 1123 N N . LEU A 1 144 ? 7.237 -8.894 8.321 1.00 89.00 144 LEU A N 1
ATOM 1124 C CA . LEU A 1 144 ? 6.259 -8.993 9.412 1.00 89.00 144 LEU A CA 1
ATOM 1125 C C . LEU A 1 144 ? 6.248 -10.353 10.115 1.00 89.00 144 LEU A C 1
ATOM 1127 O O . LEU A 1 144 ? 5.598 -10.488 11.154 1.00 89.00 144 LEU A O 1
ATOM 1131 N N . ARG A 1 145 ? 6.917 -11.367 9.559 1.00 83.50 145 ARG A N 1
ATOM 1132 C CA . ARG A 1 145 ? 6.993 -12.685 10.191 1.00 83.50 145 ARG A CA 1
ATOM 1133 C C . ARG A 1 145 ? 7.664 -12.578 11.566 1.00 83.50 145 ARG A C 1
ATOM 1135 O O . ARG A 1 145 ? 8.723 -11.960 11.671 1.00 83.50 145 ARG A O 1
ATOM 1142 N N . PRO A 1 146 ? 7.088 -13.203 12.610 1.00 69.06 146 PRO A N 1
ATOM 1143 C CA . PRO A 1 146 ? 7.792 -13.398 13.868 1.00 69.06 146 PRO A CA 1
ATOM 1144 C C . PRO A 1 146 ? 9.108 -14.134 13.606 1.00 69.06 146 PRO A C 1
ATOM 1146 O O . PRO A 1 146 ? 9.148 -15.041 12.768 1.00 69.06 146 PRO A O 1
ATOM 1149 N N . LEU A 1 147 ? 10.172 -13.745 14.309 1.00 58.53 147 LEU A N 1
ATOM 1150 C CA . LEU A 1 147 ? 11.388 -14.555 14.340 1.00 58.53 147 LEU A CA 1
ATOM 1151 C C . LEU A 1 147 ? 11.031 -15.942 14.914 1.00 58.53 147 LEU A C 1
ATOM 1153 O O . LEU A 1 147 ? 10.208 -15.995 15.833 1.00 58.53 147 LEU A O 1
ATOM 1157 N N . PRO A 1 148 ? 11.570 -17.033 14.338 1.00 53.44 148 PRO A N 1
ATOM 1158 C CA . PRO A 1 148 ? 11.320 -18.389 14.819 1.00 53.44 148 PRO A CA 1
ATOM 1159 C C . PRO A 1 148 ? 11.817 -18.608 16.251 1.00 53.44 148 PRO A C 1
ATOM 1161 O O . PRO A 1 148 ? 12.798 -17.939 16.651 1.00 53.44 148 PRO A O 1
#

Organism: NCBI:txid1448316

Sequence (148 aa):
MSLAQAAEWFATNTYIADSRKFCVLIFSHYSTVR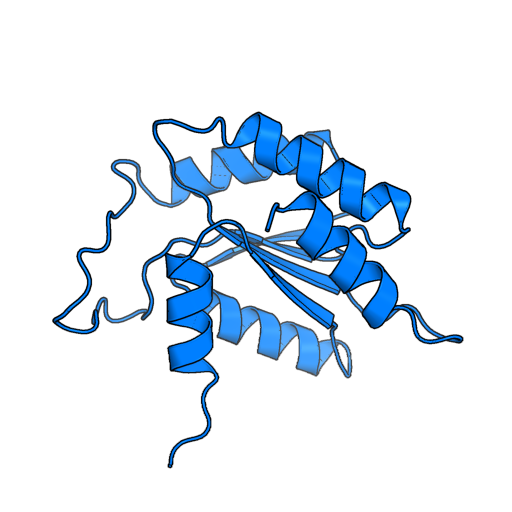DGAALVEDLTDALSKHNTIPDRIIITTDQPREDGTTRIDKILRLPPIPFSQFYSAYTSRWKRLSMDTLISGEPSVEGAIRLAREISNQRRGAQILVTGSIHLIGGALDILRPLP

pLDDT: mean 82.46, std 12.03, range [50.62, 96.81]